Protein AF-A0A1F4DVP6-F1 (afdb_monomer_lite)

Secondary structure (DSSP, 8-state):
--S------EEEEEESS---HHHHHHHHHHHTTSEEEEEETTSTT--HHHHHHHHHH-SEEEE-

Radius of gyration: 12.96 Å; chains: 1; bounding box: 33×29×30 Å

Foldseek 3Di:
DDDPLPPAWEEEEEEAPDDDPVNVVVQVVSVVRHRYDYHYPVDPPDDPVNVVVSVVVGPYYDYD

pLDDT: mean 90.36, std 12.14, range [50.59, 98.06]

Sequence (64 aa):
MTDHEKARKKILHILNDGEDELSGRMIEAHALRHEVRVVDLRRSDVSYERLVDEILAHDKVISW

Structure (mmCIF, N/CA/C/O backbone):
data_AF-A0A1F4DVP6-F1
#
_entry.id   AF-A0A1F4DVP6-F1
#
loop_
_atom_site.group_PDB
_atom_site.id
_atom_site.type_symbol
_atom_site.label_atom_id
_atom_site.label_alt_id
_atom_site.label_comp_id
_atom_site.label_asym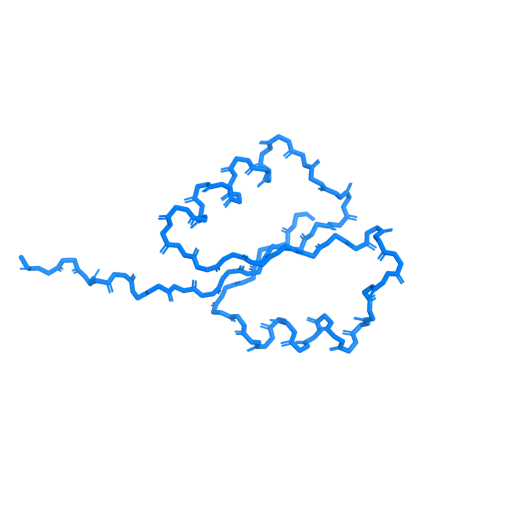_id
_atom_site.label_entity_id
_atom_site.label_seq_id
_atom_site.pdbx_PDB_ins_code
_atom_site.Cartn_x
_atom_site.Cartn_y
_atom_site.Cartn_z
_atom_site.occupancy
_atom_site.B_iso_or_equiv
_atom_site.auth_seq_id
_atom_site.auth_comp_id
_atom_site.auth_asym_id
_atom_site.auth_atom_id
_atom_site.pdbx_PDB_model_num
ATOM 1 N N . MET A 1 1 ? -19.822 16.611 18.678 1.00 53.34 1 MET A N 1
ATOM 2 C CA . MET A 1 1 ? -19.912 15.135 18.595 1.00 53.34 1 MET A CA 1
ATOM 3 C C . MET A 1 1 ? -21.038 14.848 17.617 1.00 53.34 1 MET A C 1
ATOM 5 O O . MET A 1 1 ? -22.134 15.295 17.895 1.00 53.34 1 MET A O 1
ATOM 9 N N . THR A 1 2 ? -20.852 14.280 16.428 1.00 57.34 2 THR A N 1
ATOM 10 C CA . THR A 1 2 ? -20.019 13.122 16.083 1.00 57.34 2 THR A CA 1
ATOM 11 C C . THR A 1 2 ? -19.660 13.142 14.589 1.00 57.34 2 THR A C 1
ATOM 13 O O . THR A 1 2 ? -20.410 12.631 13.762 1.00 57.34 2 THR A O 1
ATOM 16 N N . ASP A 1 3 ? -18.491 13.668 14.235 1.00 54.62 3 ASP A N 1
ATOM 17 C CA . ASP A 1 3 ? -17.737 12.976 13.193 1.00 54.62 3 ASP A CA 1
ATOM 18 C C . ASP A 1 3 ? -17.219 11.726 13.884 1.00 54.62 3 ASP A C 1
ATOM 20 O O . ASP A 1 3 ? -16.718 11.819 15.007 1.00 54.62 3 ASP A O 1
ATOM 24 N N . HIS A 1 4 ? -17.396 10.552 13.284 1.00 50.59 4 HIS A N 1
ATOM 25 C CA . HIS A 1 4 ? -16.618 9.397 13.705 1.00 50.59 4 HIS A CA 1
ATOM 26 C C . HIS A 1 4 ? -15.183 9.879 13.914 1.00 50.59 4 HIS A C 1
ATOM 28 O O . HIS A 1 4 ? -14.610 10.479 13.000 1.00 50.59 4 HIS A O 1
ATOM 34 N N . GLU A 1 5 ? -14.610 9.658 15.098 1.00 57.66 5 GLU A N 1
ATOM 35 C CA . GLU A 1 5 ? -13.163 9.549 15.207 1.00 57.66 5 GLU A CA 1
ATOM 36 C C . GLU A 1 5 ? -12.780 8.575 14.101 1.00 57.66 5 GLU A C 1
ATOM 38 O O . GLU A 1 5 ? -13.078 7.385 14.181 1.00 57.66 5 GLU A O 1
ATOM 43 N N . LYS A 1 6 ? -12.322 9.112 12.966 1.00 60.53 6 LYS A N 1
ATOM 44 C CA . LYS A 1 6 ? -12.097 8.334 11.756 1.00 60.53 6 LYS A CA 1
ATOM 45 C C . LYS A 1 6 ? -10.979 7.397 12.168 1.00 60.53 6 LYS A C 1
ATOM 47 O O . LYS A 1 6 ? -9.846 7.859 12.287 1.00 60.53 6 LYS A O 1
ATOM 52 N N . ALA A 1 7 ? -11.332 6.154 12.510 1.00 74.38 7 ALA A N 1
ATOM 53 C CA . ALA A 1 7 ? -10.403 5.205 13.101 1.00 74.38 7 ALA A CA 1
ATOM 54 C C . ALA A 1 7 ? -9.122 5.230 12.271 1.00 74.38 7 ALA A C 1
ATOM 56 O O . ALA A 1 7 ? -9.192 5.260 11.037 1.00 74.38 7 ALA A O 1
ATOM 57 N N . ARG A 1 8 ? -7.969 5.335 12.935 1.00 86.19 8 ARG A N 1
ATOM 58 C CA . ARG A 1 8 ? -6.679 5.395 12.251 1.00 86.19 8 ARG A CA 1
ATOM 59 C C . ARG A 1 8 ? -6.545 4.136 11.391 1.00 86.19 8 ARG A C 1
ATOM 61 O O . ARG A 1 8 ? -6.350 3.057 11.934 1.00 86.19 8 ARG A O 1
ATOM 68 N N . LYS A 1 9 ? -6.705 4.290 10.075 1.00 94.44 9 LYS A N 1
ATOM 69 C CA . LYS A 1 9 ? -6.647 3.194 9.107 1.00 94.44 9 LYS A CA 1
ATOM 70 C C . LYS A 1 9 ? -5.211 2.864 8.739 1.00 94.44 9 LYS A C 1
ATOM 72 O O . LYS A 1 9 ? -4.354 3.749 8.775 1.00 94.44 9 LYS A O 1
ATOM 77 N N . LYS A 1 10 ? -4.998 1.626 8.317 1.00 97.88 10 LYS A N 1
ATOM 78 C CA . LYS A 1 10 ? -3.809 1.178 7.599 1.00 97.88 10 LYS A CA 1
ATOM 79 C C . LYS A 1 10 ? -4.047 1.341 6.104 1.00 97.88 10 LYS A C 1
ATOM 81 O O . LYS A 1 10 ? -4.975 0.747 5.554 1.00 97.88 10 LYS A O 1
ATOM 86 N N . ILE A 1 11 ? -3.239 2.169 5.453 1.00 98.06 11 ILE A N 1
ATOM 87 C CA . ILE A 1 11 ? -3.315 2.446 4.018 1.00 98.06 11 ILE A CA 1
ATOM 88 C C . ILE A 1 11 ? -2.044 1.934 3.347 1.00 98.06 11 ILE A C 1
ATOM 90 O O . ILE A 1 11 ? -0.945 2.368 3.686 1.00 98.06 11 ILE A O 1
ATOM 94 N N . LEU A 1 12 ? -2.210 1.039 2.379 1.00 98.06 12 LEU A N 1
ATOM 95 C CA . LEU A 1 12 ? -1.137 0.558 1.521 1.00 98.06 12 LEU A CA 1
ATOM 96 C C . LEU A 1 12 ? -1.153 1.329 0.200 1.00 98.06 12 LEU A C 1
ATOM 98 O O . LEU A 1 12 ? -2.159 1.330 -0.511 1.00 98.06 12 LEU A O 1
ATOM 102 N N . HIS A 1 13 ? -0.030 1.948 -0.140 1.00 97.69 13 HIS A N 1
ATOM 103 C CA . HIS A 1 13 ? 0.240 2.476 -1.470 1.00 97.69 13 HIS A CA 1
ATOM 104 C C . HIS A 1 13 ? 1.159 1.516 -2.226 1.00 97.69 13 HIS A C 1
ATOM 106 O O . HIS A 1 13 ? 2.249 1.197 -1.750 1.00 97.69 13 HIS A O 1
ATOM 112 N N . ILE A 1 14 ? 0.718 1.071 -3.399 1.00 96.56 14 ILE A N 1
ATOM 113 C CA . ILE A 1 14 ? 1.498 0.238 -4.317 1.00 96.56 14 ILE A CA 1
ATOM 114 C C . ILE A 1 14 ? 1.911 1.129 -5.487 1.00 96.56 14 ILE A C 1
ATOM 116 O O . ILE A 1 14 ? 1.052 1.678 -6.178 1.00 96.56 14 ILE A O 1
ATOM 120 N N . LEU A 1 15 ? 3.215 1.306 -5.666 1.00 95.75 15 LEU A N 1
ATOM 121 C CA . LEU A 1 15 ? 3.810 2.110 -6.726 1.00 95.75 15 LEU A CA 1
ATOM 122 C C . LEU A 1 15 ? 4.326 1.169 -7.814 1.00 95.75 15 LEU A C 1
ATOM 124 O O . LEU A 1 15 ? 5.306 0.454 -7.594 1.00 95.75 15 LEU A O 1
ATOM 128 N N . ASN A 1 16 ? 3.665 1.161 -8.973 1.00 91.38 16 ASN A N 1
ATOM 129 C CA . ASN A 1 16 ? 4.070 0.324 -10.104 1.00 91.38 16 ASN A CA 1
ATOM 130 C C . ASN A 1 16 ? 5.294 0.90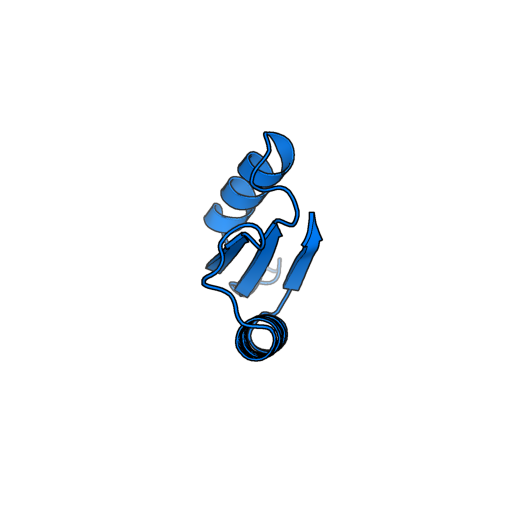9 -10.826 1.00 91.38 16 ASN A C 1
ATOM 132 O O . ASN A 1 16 ? 6.255 0.192 -11.098 1.00 91.38 16 ASN A O 1
ATOM 136 N N . ASP A 1 17 ? 5.287 2.226 -11.048 1.00 91.38 17 ASP A N 1
ATOM 137 C CA . ASP A 1 17 ? 6.345 2.958 -11.760 1.00 91.38 17 ASP A CA 1
ATOM 138 C C . ASP A 1 17 ? 7.228 3.809 -10.828 1.00 91.38 17 ASP A C 1
ATOM 140 O O . ASP A 1 17 ? 8.127 4.533 -11.275 1.00 91.38 17 ASP A O 1
ATOM 144 N N . GLY A 1 18 ? 7.031 3.667 -9.516 1.00 89.19 18 GLY A N 1
ATOM 145 C CA . GLY A 1 18 ? 7.668 4.479 -8.485 1.00 89.19 18 GLY A CA 1
ATOM 146 C C . GLY A 1 18 ? 6.829 5.651 -8.015 1.00 89.19 18 GLY A C 1
ATOM 147 O O . GLY A 1 18 ? 5.664 5.790 -8.370 1.00 89.19 18 GLY A O 1
ATOM 148 N N . GLU A 1 19 ? 7.437 6.482 -7.176 1.00 91.88 19 GLU A N 1
ATOM 149 C CA . GLU A 1 19 ? 6.799 7.690 -6.666 1.00 91.88 19 GLU A CA 1
ATOM 150 C C . GLU A 1 19 ? 6.889 8.820 -7.697 1.00 91.88 19 GLU A C 1
ATOM 152 O O . GLU A 1 19 ? 7.968 9.134 -8.208 1.00 91.88 19 GLU A O 1
ATOM 157 N N . ASP A 1 20 ? 5.743 9.432 -7.974 1.00 93.44 20 ASP A N 1
ATOM 158 C CA . ASP A 1 20 ? 5.587 10.666 -8.737 1.00 93.44 20 ASP A CA 1
ATOM 159 C C . ASP A 1 20 ? 5.038 11.799 -7.844 1.00 93.44 20 ASP A C 1
ATOM 161 O O . ASP A 1 20 ? 4.702 11.606 -6.675 1.00 93.44 20 ASP A O 1
ATOM 165 N N . GLU A 1 21 ? 4.929 13.014 -8.383 1.00 95.06 21 GLU A N 1
ATOM 166 C CA . GLU A 1 21 ? 4.519 14.188 -7.598 1.00 95.06 21 GLU A CA 1
ATOM 167 C C . GLU A 1 21 ? 3.095 14.067 -7.013 1.00 95.06 21 GLU A C 1
ATOM 169 O O . GLU A 1 21 ? 2.778 14.648 -5.970 1.00 95.06 21 GLU A O 1
ATOM 174 N N . LEU A 1 22 ? 2.189 13.356 -7.690 1.00 94.00 22 LEU A N 1
ATOM 175 C CA . LEU A 1 22 ? 0.816 13.198 -7.214 1.00 94.00 22 LEU A CA 1
ATOM 176 C C . LEU A 1 22 ? 0.735 12.133 -6.117 1.00 94.00 22 LEU A C 1
ATOM 178 O O . LEU A 1 22 ? 0.135 12.381 -5.066 1.00 94.00 22 LEU A O 1
ATOM 182 N N . SER A 1 23 ? 1.348 10.976 -6.351 1.00 95.06 23 SER A N 1
ATOM 183 C CA . SER A 1 23 ? 1.405 9.872 -5.396 1.00 95.06 23 SER A CA 1
ATOM 184 C C . SER A 1 23 ? 2.139 10.271 -4.121 1.00 95.06 23 SER A C 1
ATOM 186 O O . SER A 1 23 ? 1.598 10.025 -3.041 1.00 95.06 23 SER A O 1
ATOM 188 N N . GLY A 1 24 ? 3.265 10.987 -4.221 1.00 96.50 24 GLY A N 1
ATOM 189 C CA . GLY A 1 24 ? 4.004 11.517 -3.070 1.00 96.50 24 GLY A CA 1
ATOM 190 C C . GLY A 1 24 ? 3.149 12.438 -2.196 1.00 96.50 24 GLY A C 1
ATOM 191 O O . GLY A 1 24 ? 2.943 12.168 -1.012 1.00 96.50 24 GLY A O 1
ATOM 192 N N . ARG A 1 25 ? 2.510 13.459 -2.791 1.00 97.12 25 ARG A N 1
ATOM 193 C CA . ARG A 1 25 ? 1.603 14.366 -2.052 1.00 97.12 25 ARG A CA 1
ATOM 194 C C . ARG A 1 25 ? 0.441 13.632 -1.391 1.00 97.12 25 ARG A C 1
ATOM 196 O O . ARG A 1 25 ? 0.006 13.999 -0.299 1.00 97.12 25 ARG A O 1
ATOM 203 N N . MET A 1 26 ? -0.090 12.605 -2.049 1.00 96.44 26 MET A N 1
ATOM 204 C CA . MET A 1 26 ? -1.202 11.828 -1.509 1.00 96.44 26 MET A CA 1
ATOM 205 C C . MET A 1 26 ? -0.761 10.914 -0.357 1.00 96.44 26 MET A C 1
ATOM 207 O O . MET A 1 26 ? -1.485 10.791 0.634 1.00 96.44 26 MET A O 1
ATOM 211 N N . ILE A 1 27 ? 0.425 10.307 -0.461 1.00 97.25 27 ILE A N 1
ATOM 212 C CA . ILE A 1 27 ? 1.061 9.525 0.608 1.00 97.25 27 ILE A CA 1
ATOM 213 C C . ILE A 1 27 ? 1.272 10.412 1.839 1.00 97.25 27 ILE A C 1
ATOM 215 O O . ILE A 1 27 ? 0.834 10.046 2.932 1.00 97.25 27 ILE A O 1
ATOM 219 N N . GLU A 1 28 ? 1.855 11.601 1.660 1.00 97.31 28 GLU A N 1
ATOM 220 C CA . GLU A 1 28 ? 2.058 12.580 2.735 1.00 97.31 28 GLU A CA 1
ATOM 221 C C . GLU A 1 28 ? 0.731 12.980 3.391 1.00 97.31 28 GLU A C 1
ATOM 223 O O . GLU A 1 28 ? 0.590 12.912 4.615 1.00 97.31 28 GLU A O 1
ATOM 228 N N . ALA A 1 29 ? -0.279 13.328 2.587 1.00 96.19 29 ALA A N 1
ATOM 229 C CA . ALA A 1 29 ? -1.591 13.726 3.090 1.00 96.19 29 ALA A CA 1
ATOM 230 C C . ALA A 1 29 ? -2.275 12.616 3.907 1.00 96.19 29 ALA A C 1
ATOM 232 O O . ALA A 1 29 ? -2.911 12.897 4.929 1.00 96.19 29 ALA A O 1
ATOM 233 N N . HIS A 1 30 ? -2.146 11.351 3.494 1.00 95.94 30 HIS A N 1
ATOM 234 C CA . HIS A 1 30 ? -2.657 10.217 4.262 1.00 95.94 30 HIS A CA 1
ATOM 235 C C . HIS A 1 30 ? -1.855 9.969 5.544 1.00 95.94 30 HIS A C 1
ATOM 237 O O . HIS A 1 30 ? -2.462 9.721 6.592 1.00 95.94 30 HIS A O 1
ATOM 243 N N . ALA A 1 31 ? -0.527 10.081 5.490 1.00 96.00 31 ALA A N 1
ATOM 244 C CA . ALA A 1 31 ? 0.360 9.831 6.626 1.00 96.00 31 ALA A CA 1
ATOM 245 C C . ALA A 1 31 ? 0.104 10.784 7.807 1.00 96.00 31 ALA A C 1
ATOM 247 O O . ALA A 1 31 ? 0.334 10.415 8.957 1.00 96.00 31 ALA A O 1
ATOM 248 N N . LEU A 1 32 ? -0.466 11.971 7.557 1.00 95.94 32 LEU A N 1
ATOM 249 C CA . LEU A 1 32 ? -0.875 12.911 8.611 1.00 95.94 32 LEU A CA 1
ATOM 250 C C . LEU A 1 32 ? -1.920 12.341 9.583 1.00 95.94 32 LEU A C 1
ATOM 252 O O . LEU A 1 32 ? -2.053 12.835 10.703 1.00 95.94 32 LEU A O 1
ATOM 256 N N . ARG A 1 33 ? -2.726 11.360 9.155 1.00 93.31 33 ARG A N 1
ATOM 257 C CA . ARG A 1 33 ? -3.891 10.876 9.927 1.00 93.31 33 ARG A CA 1
ATOM 258 C C . ARG A 1 33 ? -4.010 9.354 9.990 1.00 93.31 33 ARG A C 1
ATOM 260 O O . ARG A 1 33 ? -4.845 8.842 10.740 1.00 93.31 33 ARG A O 1
ATOM 267 N N . HIS A 1 34 ? -3.223 8.634 9.202 1.00 95.94 34 HIS A N 1
ATOM 268 C CA . HIS A 1 34 ? -3.331 7.194 8.998 1.00 95.94 34 HIS A CA 1
ATOM 269 C C . HIS A 1 34 ? -1.954 6.531 9.058 1.00 95.94 34 HIS A C 1
ATOM 271 O O . HIS A 1 34 ? -0.929 7.175 8.860 1.00 95.94 34 HIS A O 1
ATOM 277 N N . GLU A 1 35 ? -1.938 5.235 9.353 1.00 96.69 35 GLU A N 1
ATOM 278 C CA . GLU A 1 35 ? -0.734 4.422 9.211 1.00 96.69 35 GLU A CA 1
ATOM 279 C C . GLU A 1 35 ? -0.554 4.128 7.721 1.00 96.69 35 GLU A C 1
ATOM 281 O O . GLU A 1 35 ? -1.461 3.585 7.089 1.00 96.69 35 GLU A O 1
ATOM 286 N N . VAL A 1 36 ? 0.575 4.541 7.149 1.00 97.50 36 VAL A N 1
ATOM 287 C CA . VAL A 1 36 ? 0.835 4.414 5.713 1.00 97.50 36 VAL A CA 1
ATOM 288 C C . VAL A 1 36 ? 2.018 3.490 5.472 1.00 97.50 36 VAL A C 1
ATOM 290 O O . VAL A 1 36 ? 3.098 3.677 6.033 1.00 97.50 36 VAL A O 1
ATOM 293 N N . ARG A 1 37 ? 1.809 2.511 4.594 1.00 97.25 37 ARG A N 1
ATOM 294 C CA . ARG A 1 37 ? 2.842 1.641 4.040 1.00 97.25 37 ARG A CA 1
ATOM 295 C C . ARG A 1 37 ? 2.962 1.914 2.548 1.00 97.25 37 ARG A C 1
ATOM 297 O O . ARG A 1 37 ? 1.954 2.069 1.864 1.00 97.25 37 ARG A O 1
ATOM 304 N N . VAL A 1 38 ? 4.191 1.951 2.047 1.00 96.50 38 VAL A N 1
ATOM 305 C CA . VAL A 1 38 ? 4.481 2.117 0.620 1.00 96.50 38 VAL A CA 1
ATOM 306 C C . VAL A 1 38 ? 5.282 0.915 0.143 1.00 96.50 38 VAL A C 1
ATOM 308 O O . VAL A 1 38 ? 6.264 0.527 0.783 1.00 96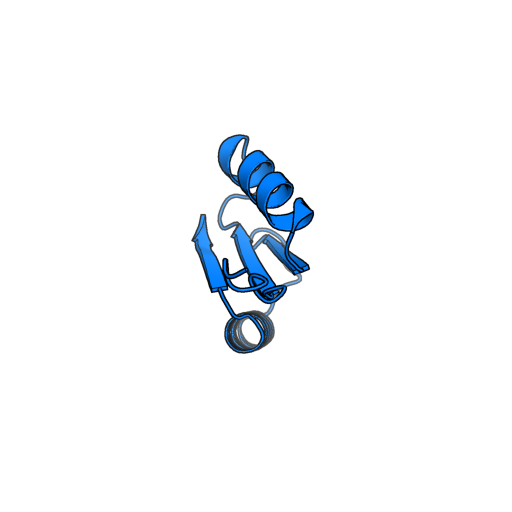.50 38 VAL A O 1
ATOM 311 N N . VAL A 1 39 ? 4.854 0.331 -0.969 1.00 95.44 39 VAL A N 1
ATOM 312 C CA . VAL A 1 39 ? 5.544 -0.749 -1.670 1.00 95.44 39 VAL A CA 1
ATOM 313 C C . VAL A 1 39 ? 5.833 -0.273 -3.090 1.00 95.44 39 VAL A C 1
ATOM 315 O O . VAL A 1 39 ? 4.907 0.009 -3.840 1.00 95.44 39 VAL A O 1
ATOM 318 N N . ASP A 1 40 ? 7.112 -0.177 -3.449 1.00 94.31 40 ASP A N 1
ATOM 319 C CA . ASP A 1 40 ? 7.561 0.128 -4.813 1.00 94.31 40 ASP A CA 1
ATOM 320 C C . ASP A 1 40 ? 7.906 -1.183 -5.525 1.00 94.31 40 ASP A C 1
ATOM 322 O O . ASP A 1 40 ? 8.870 -1.853 -5.147 1.00 94.31 40 ASP A O 1
ATOM 326 N N . LEU A 1 41 ? 7.110 -1.557 -6.531 1.00 92.88 41 LEU A N 1
ATOM 327 C CA . LEU A 1 41 ? 7.257 -2.824 -7.259 1.00 92.88 41 LEU A CA 1
ATOM 328 C C . LEU A 1 41 ? 8.473 -2.855 -8.186 1.00 92.88 41 LEU A C 1
ATOM 330 O O . LEU A 1 41 ? 8.866 -3.929 -8.642 1.00 92.88 41 LEU A O 1
ATOM 334 N N . ARG A 1 42 ? 9.111 -1.709 -8.447 1.00 91.62 42 ARG A N 1
ATOM 335 C CA . ARG A 1 42 ? 10.383 -1.682 -9.186 1.00 91.62 42 ARG A CA 1
ATOM 336 C C . ARG A 1 42 ? 11.529 -2.230 -8.350 1.00 91.62 42 ARG A C 1
ATOM 338 O O . ARG A 1 42 ? 12.579 -2.580 -8.892 1.00 91.62 42 ARG A O 1
ATOM 345 N N . ARG A 1 43 ? 11.362 -2.275 -7.026 1.00 87.44 43 ARG A N 1
ATOM 346 C CA . ARG A 1 43 ? 12.350 -2.877 -6.141 1.00 87.44 43 ARG A CA 1
ATOM 347 C C . ARG A 1 43 ? 12.194 -4.395 -6.180 1.00 87.44 43 ARG A C 1
ATOM 349 O O . ARG A 1 43 ? 11.116 -4.939 -5.967 1.00 87.44 43 ARG A O 1
ATOM 356 N N . SER A 1 44 ? 13.299 -5.090 -6.426 1.00 74.50 44 SER A N 1
ATOM 357 C CA . SER A 1 44 ? 13.341 -6.551 -6.556 1.00 74.50 44 SER A CA 1
ATOM 358 C C . SER A 1 44 ? 13.150 -7.315 -5.235 1.00 74.50 44 SER A C 1
ATOM 360 O O . SER A 1 44 ? 13.256 -8.539 -5.220 1.00 74.50 44 SER A O 1
ATOM 362 N N . ASP A 1 45 ? 12.884 -6.622 -4.123 1.00 82.69 45 ASP A N 1
ATOM 363 C CA . ASP A 1 45 ? 12.740 -7.190 -2.778 1.00 82.69 45 ASP A CA 1
ATOM 364 C C . ASP A 1 45 ? 11.286 -7.511 -2.383 1.00 82.69 45 ASP A C 1
ATOM 366 O O . ASP A 1 45 ? 11.033 -7.968 -1.261 1.00 82.69 45 ASP A O 1
ATOM 370 N N . VAL A 1 46 ? 10.327 -7.314 -3.292 1.00 86.19 46 VAL A N 1
ATOM 371 C CA . VAL A 1 46 ? 8.902 -7.572 -3.050 1.00 86.19 46 VAL A CA 1
ATOM 372 C C . VAL A 1 46 ? 8.491 -8.891 -3.704 1.00 86.19 46 VAL A C 1
ATOM 374 O O . VAL A 1 46 ? 8.326 -8.969 -4.919 1.00 86.19 46 VAL A O 1
ATOM 377 N N . SER A 1 47 ? 8.303 -9.941 -2.898 1.00 91.00 47 SER A N 1
ATOM 378 C CA . SER A 1 47 ? 7.674 -11.173 -3.389 1.00 91.00 47 SER A CA 1
ATOM 379 C C . SER A 1 47 ? 6.161 -10.992 -3.524 1.00 91.00 47 SER A C 1
ATOM 381 O O . SER A 1 47 ? 5.548 -10.190 -2.813 1.00 91.00 47 SER A O 1
ATOM 383 N N . TYR A 1 48 ? 5.552 -11.764 -4.422 1.00 91.31 48 TYR A N 1
ATOM 384 C CA . TYR A 1 48 ? 4.111 -11.724 -4.652 1.00 91.31 48 TYR A CA 1
ATOM 385 C C . TYR A 1 48 ? 3.322 -12.121 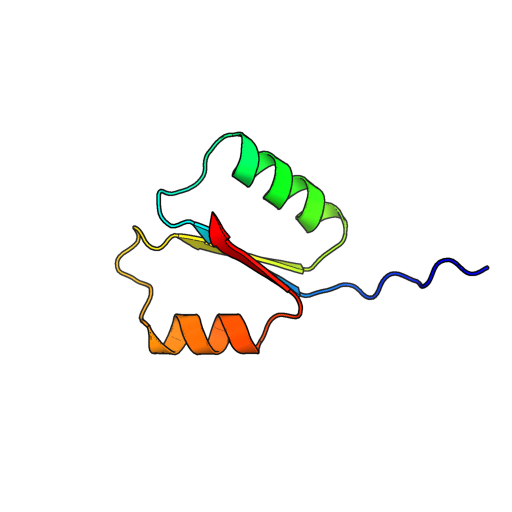-3.398 1.00 91.31 48 TYR A C 1
ATOM 387 O O . TYR A 1 48 ? 2.351 -11.461 -3.042 1.00 91.31 48 TYR A O 1
ATOM 395 N N . GLU A 1 49 ? 3.773 -13.151 -2.684 1.00 94.69 49 GLU A N 1
ATOM 396 C CA . GLU A 1 49 ? 3.144 -13.634 -1.451 1.00 94.69 49 GLU A CA 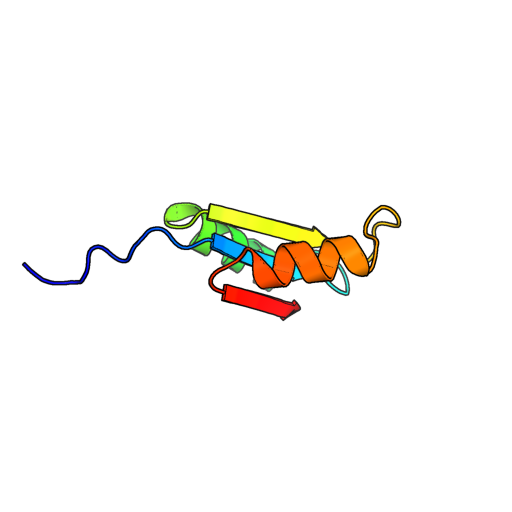1
ATOM 397 C C . GLU A 1 49 ? 3.141 -12.541 -0.382 1.00 94.69 49 GLU A C 1
ATOM 399 O O . GLU A 1 49 ? 2.103 -12.244 0.202 1.00 94.69 49 GLU A O 1
ATOM 404 N N . ARG A 1 50 ? 4.279 -11.858 -0.203 1.00 92.88 50 ARG A N 1
ATOM 405 C CA . ARG A 1 50 ? 4.382 -10.740 0.735 1.00 92.88 50 ARG A CA 1
ATOM 406 C C . ARG A 1 50 ? 3.478 -9.577 0.330 1.00 92.88 50 ARG A C 1
ATOM 408 O O . ARG A 1 50 ? 2.904 -8.930 1.197 1.00 92.88 50 ARG A O 1
ATOM 415 N N . LEU A 1 51 ? 3.343 -9.299 -0.967 1.00 94.69 51 LEU A N 1
ATOM 416 C CA . LEU A 1 51 ? 2.428 -8.265 -1.451 1.00 94.69 51 LEU A CA 1
ATOM 417 C C . LEU A 1 51 ? 0.966 -8.615 -1.140 1.00 94.69 51 LEU A C 1
ATOM 419 O O . LEU A 1 51 ? 0.214 -7.743 -0.710 1.00 94.69 51 LEU A O 1
ATOM 423 N N . VAL A 1 52 ? 0.573 -9.879 -1.320 1.00 96.31 52 VAL A N 1
ATOM 424 C CA . VAL A 1 52 ? -0.767 -10.368 -0.958 1.00 96.31 52 VAL A CA 1
ATOM 425 C C . VAL A 1 52 ? -1.008 -10.227 0.546 1.00 96.31 52 VAL A C 1
ATOM 427 O O . VAL A 1 52 ? -2.057 -9.717 0.941 1.00 96.31 52 VAL A O 1
ATOM 430 N N . ASP A 1 53 ? -0.033 -10.598 1.377 1.00 96.50 53 ASP A N 1
ATOM 431 C CA . ASP A 1 53 ? -0.126 -10.440 2.833 1.00 96.50 53 ASP A CA 1
ATOM 432 C C . ASP A 1 53 ? -0.309 -8.968 3.234 1.00 96.50 53 ASP A C 1
ATOM 434 O O . ASP A 1 53 ? -1.168 -8.643 4.057 1.00 96.50 53 ASP A O 1
ATOM 438 N N . GLU A 1 54 ? 0.451 -8.058 2.617 1.00 95.94 54 GLU A N 1
ATOM 439 C CA . GLU A 1 54 ? 0.313 -6.616 2.842 1.00 95.94 54 GLU A CA 1
ATOM 440 C C . GLU A 1 54 ? -1.082 -6.133 2.407 1.00 95.94 54 GLU A C 1
ATOM 442 O O . GLU A 1 54 ? -1.739 -5.425 3.165 1.00 95.94 54 GLU A O 1
ATOM 447 N N . ILE A 1 55 ? -1.599 -6.556 1.249 1.00 97.19 55 ILE A N 1
ATOM 448 C CA . ILE A 1 55 ? -2.952 -6.188 0.785 1.00 97.19 55 ILE A CA 1
ATOM 449 C C . ILE A 1 55 ? -4.027 -6.598 1.800 1.00 97.19 55 ILE A C 1
ATOM 451 O O . ILE A 1 55 ? -4.925 -5.808 2.090 1.00 97.19 55 ILE A O 1
ATOM 455 N N . LEU A 1 56 ? -3.930 -7.807 2.359 1.00 97.44 56 LEU A N 1
ATOM 456 C CA . LEU A 1 56 ? -4.901 -8.323 3.330 1.00 97.44 56 LEU A CA 1
ATOM 457 C C . LEU A 1 56 ? -4.776 -7.668 4.715 1.00 97.44 56 LEU A C 1
ATOM 459 O O . LEU A 1 56 ? -5.758 -7.606 5.454 1.00 97.44 56 LEU A O 1
ATOM 463 N N . ALA A 1 57 ? -3.588 -7.176 5.075 1.00 97.06 57 ALA A N 1
ATOM 464 C CA . ALA A 1 57 ? -3.318 -6.546 6.368 1.00 97.06 57 ALA A CA 1
ATOM 465 C C . ALA A 1 57 ? -3.742 -5.064 6.458 1.00 97.06 57 ALA A C 1
ATOM 467 O O . ALA A 1 57 ? -3.665 -4.477 7.545 1.00 97.06 57 ALA A O 1
ATOM 468 N N . HIS A 1 58 ? -4.159 -4.451 5.345 1.00 97.88 58 HIS A N 1
ATOM 469 C CA . HIS A 1 58 ? -4.507 -3.031 5.269 1.00 97.88 58 HIS A CA 1
ATOM 470 C C . HIS A 1 58 ? -6.007 -2.807 5.045 1.00 97.88 58 HIS A C 1
ATOM 472 O O . HIS A 1 58 ? -6.675 -3.543 4.328 1.00 97.88 58 HIS A O 1
ATOM 478 N N . ASP A 1 59 ? -6.537 -1.722 5.616 1.00 97.38 59 ASP A N 1
ATOM 479 C CA . ASP A 1 59 ? -7.951 -1.345 5.474 1.00 97.38 59 ASP A CA 1
ATOM 480 C C . ASP A 1 59 ? -8.260 -0.731 4.102 1.00 97.38 59 ASP A C 1
ATOM 482 O O . ASP A 1 59 ? -9.417 -0.667 3.674 1.00 97.38 59 ASP A O 1
ATOM 486 N N . LYS A 1 60 ? -7.238 -0.170 3.448 1.00 96.69 60 LYS A N 1
ATOM 487 C CA . LYS A 1 60 ? -7.343 0.458 2.132 1.00 96.69 60 LYS A CA 1
ATOM 488 C C . LYS A 1 60 ? -6.065 0.223 1.340 1.00 96.69 60 LYS A C 1
ATOM 490 O O . LYS A 1 60 ? -4.972 0.444 1.852 1.00 96.69 60 LYS A O 1
ATOM 495 N N . VAL A 1 61 ? -6.230 -0.118 0.068 1.00 97.44 61 VAL A N 1
ATOM 496 C CA . VAL A 1 61 ? -5.138 -0.252 -0.898 1.00 97.44 61 VAL A CA 1
ATOM 497 C C . VAL A 1 61 ? -5.346 0.753 -2.025 1.00 97.44 61 VAL A C 1
ATOM 499 O O . VAL A 1 61 ? -6.467 0.930 -2.507 1.00 97.44 61 VAL A O 1
ATOM 502 N N . ILE A 1 62 ? -4.279 1.446 -2.412 1.00 96.56 62 ILE A N 1
ATOM 503 C CA . ILE A 1 62 ? -4.254 2.403 -3.519 1.00 96.56 62 ILE A CA 1
ATOM 504 C C . ILE A 1 62 ? -3.093 2.008 -4.428 1.00 96.56 62 ILE A C 1
ATOM 506 O O . ILE A 1 62 ? -1.941 2.045 -4.003 1.00 96.56 62 ILE A O 1
ATOM 510 N N . SER A 1 63 ? -3.409 1.625 -5.662 1.00 94.19 63 SER A N 1
ATOM 511 C CA . SER A 1 63 ? -2.415 1.357 -6.703 1.00 94.19 63 SER A CA 1
ATOM 512 C C . SER A 1 63 ? -2.276 2.584 -7.592 1.00 94.19 63 SER A C 1
ATOM 514 O O . SER A 1 63 ? -3.296 3.156 -7.985 1.00 94.19 63 SER A O 1
ATOM 516 N N . TRP A 1 64 ? -1.033 2.945 -7.894 1.00 92.75 64 TRP A N 1
ATOM 517 C CA . TRP A 1 64 ? -0.661 4.017 -8.817 1.00 92.75 64 TRP A CA 1
ATOM 518 C 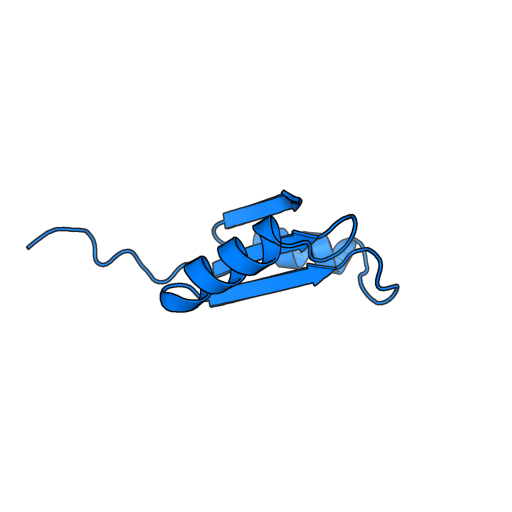C . TRP A 1 64 ? -0.196 3.454 -10.151 1.00 92.75 64 TRP A C 1
ATOM 520 O O . TRP A 1 64 ? 0.474 2.394 -10.129 1.00 92.75 64 TRP A O 1
#